Protein AF-A0A9X1IDV3-F1 (afdb_monomer_lite)

Foldseek 3Di:
DDDDPPVLLVVLLVLLLVVLVCVVVVHDPVPDDPVSNVVVVPDDPVSVVSSVVSNVVNNVVVVVVVVVVVVVVVVVVVVVPPPPPDD

pLDDT: mean 84.2, std 10.86, range [45.5, 94.94]

Sequence (87 aa):
MASLPEPEEALLRDLARAVARHRRAGGVLDDLPAGQRALLQAMNAPQREVFMAELAAAEAEAGRNGLRSMLGRWQARRAATAPEEGA

Secondary structure (DSSP, 8-state):
--PPPHHHHHHHHHHHHHHHHHHHTT--GGGS-HHHHHHHHH--HHHHHHHHHHHHHHHHHHHHHHHHHHHHHHHHHHHHTS-----

Organism: NCBI:txid2883479

Radius of gyration: 19.59 Å; chains: 1; bounding box: 53×23×54 Å

Structure (mmCIF, N/CA/C/O backbone):
data_AF-A0A9X1IDV3-F1
#
_entry.id   AF-A0A9X1IDV3-F1
#
loop_
_atom_site.group_PDB
_atom_site.id
_atom_site.type_symbol
_atom_site.label_atom_id
_atom_site.label_alt_id
_atom_site.label_comp_id
_atom_site.label_asym_id
_atom_site.label_entity_id
_atom_site.label_seq_id
_atom_site.pdbx_PDB_ins_code
_atom_site.Cartn_x
_atom_site.Cartn_y
_atom_site.Cartn_z
_atom_site.occupancy
_atom_site.B_iso_or_equiv
_atom_site.auth_seq_id
_atom_site.auth_comp_id
_atom_site.auth_asym_id
_atom_site.auth_atom_id
_atom_site.pdbx_PDB_model_num
ATOM 1 N N . MET A 1 1 ? 4.590 12.604 17.611 1.00 51.06 1 MET A N 1
ATOM 2 C CA . MET A 1 1 ? 3.749 11.679 16.824 1.00 51.06 1 MET A CA 1
ATOM 3 C C . MET A 1 1 ? 3.669 10.389 17.614 1.00 51.06 1 MET A C 1
ATOM 5 O O . MET A 1 1 ? 4.705 9.952 18.098 1.00 51.06 1 MET A O 1
ATOM 9 N N . ALA A 1 2 ? 2.471 9.862 17.863 1.00 55.50 2 ALA A N 1
ATOM 10 C CA . ALA A 1 2 ? 2.335 8.578 18.541 1.00 55.50 2 ALA A CA 1
ATOM 11 C C . ALA A 1 2 ? 2.810 7.488 17.572 1.00 55.50 2 ALA A C 1
ATOM 13 O O . ALA A 1 2 ? 2.203 7.313 16.518 1.00 55.50 2 ALA A O 1
ATOM 14 N N . SER A 1 3 ? 3.922 6.822 17.888 1.00 69.12 3 SER A N 1
ATOM 15 C CA . SER A 1 3 ? 4.341 5.6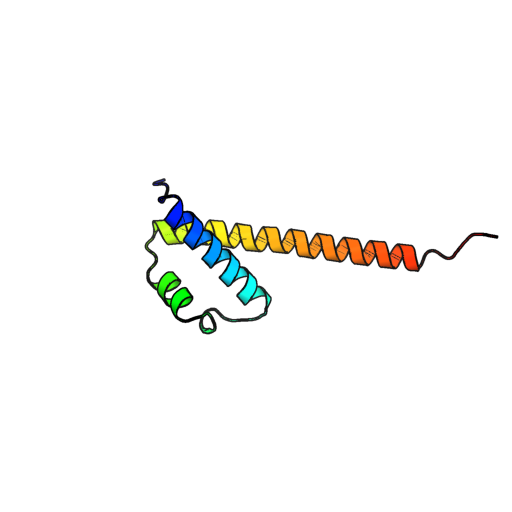34 17.144 1.00 69.12 3 SER A CA 1
ATOM 16 C C . SER A 1 3 ? 3.310 4.537 17.373 1.00 69.12 3 SER A C 1
ATOM 18 O O . SER A 1 3 ? 2.934 4.267 18.516 1.00 69.12 3 SER A O 1
ATOM 20 N N . LEU A 1 4 ? 2.836 3.936 16.284 1.00 79.62 4 LEU A N 1
ATOM 21 C CA . LEU A 1 4 ? 2.014 2.737 16.367 1.00 79.62 4 LEU A CA 1
ATOM 22 C C . LEU A 1 4 ? 2.847 1.589 16.961 1.00 79.62 4 LEU A C 1
ATOM 24 O O . LEU A 1 4 ? 4.076 1.594 16.848 1.00 79.62 4 LEU A O 1
ATOM 28 N N . PRO A 1 5 ? 2.205 0.600 17.596 1.00 85.06 5 PRO A N 1
ATOM 29 C CA . PRO A 1 5 ? 2.889 -0.625 17.971 1.00 85.06 5 PRO A CA 1
ATOM 30 C C . PRO A 1 5 ? 3.516 -1.295 16.735 1.00 85.06 5 PRO A C 1
ATOM 32 O O . PRO A 1 5 ? 2.876 -1.390 15.688 1.00 85.06 5 PRO A O 1
ATOM 35 N N . GLU A 1 6 ? 4.736 -1.827 16.869 1.00 84.56 6 GLU A N 1
ATOM 36 C CA . GLU A 1 6 ? 5.457 -2.523 15.785 1.00 84.56 6 GLU A CA 1
ATOM 37 C C . GLU A 1 6 ? 4.625 -3.545 14.980 1.00 84.56 6 GLU A C 1
ATOM 39 O O . GLU A 1 6 ? 4.714 -3.529 13.750 1.00 84.56 6 GLU A O 1
ATOM 44 N N . PRO A 1 7 ? 3.797 -4.424 15.591 1.00 86.88 7 PRO A N 1
ATOM 45 C CA . PRO A 1 7 ? 2.993 -5.372 14.814 1.00 86.88 7 PRO A CA 1
ATOM 46 C C . PRO A 1 7 ? 1.945 -4.689 13.926 1.00 86.88 7 PRO A C 1
ATOM 48 O O . PRO A 1 7 ? 1.610 -5.193 12.855 1.00 86.88 7 PRO A O 1
ATOM 51 N N . GLU A 1 8 ? 1.432 -3.541 14.358 1.00 87.12 8 GLU A N 1
ATOM 52 C CA . GLU A 1 8 ? 0.448 -2.766 13.610 1.00 87.12 8 GLU A CA 1
ATOM 53 C C . GLU A 1 8 ? 1.111 -2.042 12.436 1.00 87.12 8 GLU A C 1
ATOM 55 O O . GLU A 1 8 ? 0.615 -2.093 11.312 1.00 87.12 8 GLU A O 1
ATOM 60 N N . GLU A 1 9 ? 2.290 -1.460 12.661 1.00 88.25 9 GLU A N 1
ATOM 61 C CA . GLU A 1 9 ? 3.096 -0.851 11.602 1.00 88.25 9 GLU A CA 1
ATOM 62 C C . GLU A 1 9 ? 3.505 -1.876 1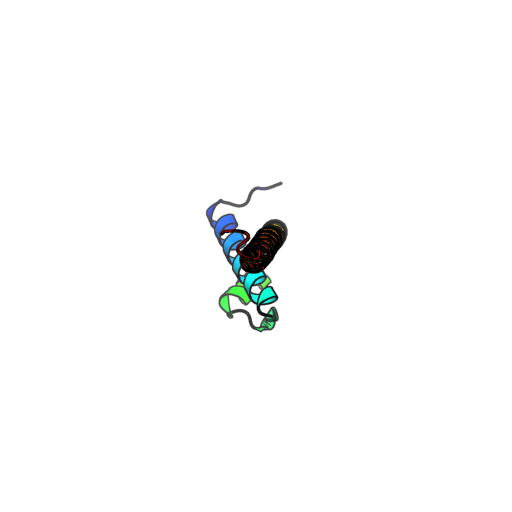0.531 1.00 88.25 9 GLU A C 1
ATOM 64 O O . GLU A 1 9 ? 3.386 -1.605 9.335 1.00 88.25 9 GLU A O 1
ATOM 69 N N . ALA A 1 10 ? 3.920 -3.082 10.937 1.00 90.69 10 ALA A N 1
ATOM 70 C CA . ALA A 1 10 ? 4.268 -4.157 10.009 1.00 90.69 10 ALA A CA 1
ATOM 71 C C . ALA A 1 10 ? 3.080 -4.554 9.114 1.00 90.69 10 ALA A C 1
ATOM 73 O O . ALA A 1 10 ? 3.240 -4.712 7.901 1.00 90.69 10 ALA A O 1
ATOM 74 N N . LEU A 1 11 ? 1.877 -4.642 9.690 1.00 91.25 11 LEU A N 1
ATOM 75 C CA . LEU A 1 11 ? 0.657 -4.947 8.943 1.00 91.25 11 LEU A CA 1
ATOM 76 C C . LEU A 1 11 ? 0.321 -3.843 7.930 1.00 91.25 11 LEU A C 1
ATOM 78 O O . LEU A 1 11 ? -0.018 -4.141 6.781 1.00 91.25 11 LEU A O 1
ATOM 82 N N . LEU A 1 12 ? 0.455 -2.572 8.3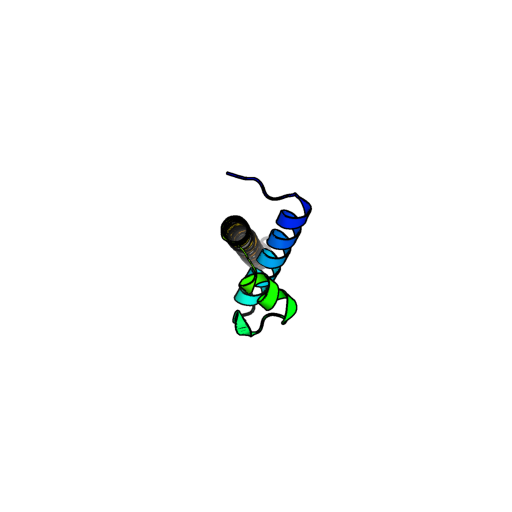19 1.00 92.94 12 LEU A N 1
ATOM 83 C CA . LEU A 1 12 ? 0.238 -1.434 7.421 1.00 92.94 12 LEU A CA 1
ATOM 84 C C . LEU A 1 12 ? 1.272 -1.382 6.293 1.00 92.94 12 LEU A C 1
ATOM 86 O O . LEU A 1 12 ? 0.910 -1.118 5.146 1.00 92.94 12 LEU A O 1
ATOM 90 N N . ARG A 1 13 ? 2.536 -1.696 6.588 1.00 92.75 13 ARG A N 1
ATOM 91 C CA . ARG A 1 13 ? 3.613 -1.806 5.597 1.00 92.75 13 ARG A CA 1
ATOM 92 C C . ARG A 1 13 ? 3.328 -2.895 4.565 1.00 92.75 13 ARG A C 1
ATOM 94 O O . ARG A 1 13 ? 3.483 -2.666 3.361 1.00 92.75 13 ARG A O 1
ATOM 101 N N . ASP A 1 14 ? 2.890 -4.070 5.003 1.00 92.69 14 ASP A N 1
ATOM 102 C CA . ASP A 1 14 ? 2.555 -5.169 4.095 1.00 92.69 14 ASP A CA 1
ATOM 103 C C . ASP A 1 14 ? 1.324 -4.854 3.240 1.00 92.69 14 ASP A C 1
ATOM 105 O O . ASP A 1 14 ? 1.325 -5.113 2.029 1.00 92.69 14 ASP A O 1
ATOM 109 N N . LEU A 1 15 ? 0.312 -4.214 3.832 1.00 93.62 15 LEU A N 1
ATOM 110 C CA . LEU A 1 15 ? -0.853 -3.718 3.105 1.00 93.62 15 LEU A CA 1
ATOM 111 C C . LEU A 1 15 ? -0.448 -2.678 2.051 1.00 93.62 15 LEU A C 1
ATOM 113 O O . LEU A 1 15 ? -0.832 -2.803 0.889 1.00 93.62 15 LEU A O 1
ATOM 117 N N . ALA A 1 16 ? 0.382 -1.699 2.409 1.00 94.06 16 ALA A N 1
ATOM 118 C CA . ALA A 1 16 ? 0.880 -0.673 1.495 1.00 94.06 16 ALA A CA 1
ATOM 119 C C . ALA A 1 16 ? 1.636 -1.279 0.302 1.00 94.06 16 ALA A C 1
ATOM 121 O O . ALA A 1 16 ? 1.399 -0.911 -0.851 1.00 94.06 16 ALA A O 1
ATOM 122 N N . ARG A 1 17 ? 2.482 -2.287 0.545 1.00 91.94 17 ARG A N 1
ATOM 123 C CA . ARG A 1 17 ? 3.176 -3.038 -0.514 1.00 91.94 17 ARG A CA 1
ATOM 124 C C . ARG A 1 17 ? 2.219 -3.829 -1.401 1.00 91.94 17 ARG A C 1
ATOM 126 O O . ARG A 1 17 ? 2.457 -3.944 -2.606 1.00 91.94 17 ARG A O 1
ATOM 133 N N . ALA A 1 18 ? 1.169 -4.424 -0.838 1.00 91.25 18 ALA A N 1
ATOM 134 C CA . ALA A 1 18 ? 0.142 -5.112 -1.617 1.00 91.25 18 ALA A CA 1
ATOM 135 C C . ALA A 1 18 ? -0.605 -4.130 -2.534 1.00 91.25 18 ALA A C 1
ATOM 137 O O . ALA A 1 18 ? -0.695 -4.379 -3.737 1.00 91.25 18 ALA A O 1
ATOM 138 N N . VAL A 1 19 ? -1.026 -2.979 -2.001 1.00 91.56 19 VAL A N 1
ATOM 139 C CA . VAL A 1 19 ? -1.715 -1.923 -2.757 1.00 91.56 19 VAL A CA 1
ATOM 140 C C . VAL A 1 19 ? -0.823 -1.347 -3.861 1.00 91.56 19 VAL A C 1
ATOM 142 O O . VAL A 1 19 ? -1.255 -1.266 -5.011 1.00 91.56 19 VAL A O 1
ATOM 145 N N . ALA A 1 20 ? 0.437 -1.019 -3.562 1.00 92.12 20 ALA A N 1
ATOM 146 C CA . ALA A 1 20 ? 1.388 -0.512 -4.555 1.00 92.12 20 ALA A CA 1
ATOM 147 C C . ALA A 1 20 ? 1.596 -1.500 -5.717 1.00 92.12 20 ALA A C 1
ATOM 149 O O . ALA A 1 20 ? 1.618 -1.107 -6.886 1.00 92.12 20 ALA A O 1
ATOM 150 N N . ARG A 1 21 ? 1.727 -2.800 -5.411 1.00 89.50 21 ARG A N 1
ATOM 151 C CA . ARG A 1 21 ? 1.840 -3.854 -6.432 1.00 89.50 21 ARG A CA 1
ATOM 152 C C . ARG A 1 21 ? 0.572 -3.970 -7.270 1.00 89.50 21 ARG A C 1
ATOM 154 O O . ARG A 1 21 ? 0.671 -4.073 -8.489 1.00 89.50 21 ARG A O 1
ATOM 161 N N . HIS A 1 22 ? -0.595 -3.922 -6.634 1.00 89.69 22 HIS A N 1
ATOM 162 C CA . HIS A 1 22 ? -1.878 -4.032 -7.319 1.00 89.69 22 HIS A CA 1
ATOM 163 C C . HIS A 1 22 ? -2.105 -2.873 -8.301 1.00 89.69 22 HIS A C 1
ATOM 165 O O . HIS A 1 22 ? -2.386 -3.110 -9.475 1.00 89.69 22 HIS A O 1
ATOM 171 N N . ARG A 1 23 ? -1.845 -1.628 -7.874 1.00 88.69 23 ARG A N 1
ATOM 172 C CA . ARG A 1 23 ? -1.923 -0.439 -8.744 1.00 88.69 23 ARG A CA 1
ATOM 173 C C . ARG A 1 23 ? -0.976 -0.530 -9.940 1.00 88.69 23 ARG A C 1
ATOM 175 O O . ARG A 1 23 ? -1.336 -0.151 -11.048 1.00 88.69 23 ARG A O 1
ATOM 182 N N . ARG A 1 24 ? 0.231 -1.067 -9.742 1.00 85.62 24 ARG A N 1
ATOM 183 C CA . ARG A 1 24 ? 1.203 -1.278 -10.831 1.00 85.62 24 ARG A CA 1
ATOM 184 C C . ARG A 1 24 ? 0.783 -2.336 -11.836 1.00 85.62 24 ARG A C 1
ATOM 186 O O . ARG A 1 24 ? 1.154 -2.228 -12.998 1.00 85.62 24 ARG A O 1
ATOM 193 N N . ALA A 1 25 ? 0.025 -3.334 -11.397 1.00 87.06 25 ALA A N 1
ATOM 194 C CA . ALA A 1 25 ? -0.589 -4.309 -12.288 1.00 87.06 25 ALA A CA 1
ATOM 195 C C . ALA A 1 25 ? -1.796 -3.731 -13.057 1.00 87.06 25 ALA A C 1
ATOM 197 O O . ALA A 1 25 ? -2.399 -4.448 -13.847 1.00 87.06 25 ALA A O 1
ATOM 198 N N . GLY A 1 26 ? -2.144 -2.455 -12.842 1.00 85.81 26 GLY A N 1
ATOM 199 C CA . GLY A 1 26 ? -3.301 -1.799 -13.454 1.00 85.81 26 GLY A CA 1
ATOM 200 C C . GLY A 1 26 ? -4.614 -2.028 -12.703 1.00 85.81 26 GLY A C 1
ATOM 201 O O . GLY A 1 26 ? -5.661 -1.636 -13.206 1.00 85.81 26 GLY A O 1
ATOM 202 N N . GLY A 1 27 ? -4.570 -2.651 -11.523 1.00 86.56 27 GLY A N 1
ATOM 203 C CA . GLY A 1 27 ? -5.753 -2.898 -10.705 1.00 86.56 27 GLY A CA 1
ATOM 204 C C . GLY A 1 27 ? -6.242 -1.645 -9.979 1.00 86.56 27 GLY A C 1
ATOM 205 O O . GLY A 1 27 ? -5.451 -0.763 -9.617 1.00 86.56 27 GLY A O 1
ATOM 206 N N . VAL A 1 28 ? -7.552 -1.573 -9.747 1.00 85.38 28 VAL A N 1
ATOM 207 C CA . VAL A 1 28 ? -8.186 -0.514 -8.950 1.00 85.38 28 VAL A CA 1
ATOM 208 C C . VAL A 1 28 ? -8.359 -0.957 -7.498 1.00 85.38 28 VAL A C 1
ATOM 210 O O . VAL A 1 28 ? -8.337 -2.140 -7.183 1.00 85.38 28 VAL A O 1
ATOM 213 N N . LEU A 1 29 ? -8.533 -0.011 -6.572 1.00 79.38 29 LEU A N 1
ATOM 214 C CA . LEU A 1 29 ? -8.675 -0.338 -5.144 1.00 79.38 29 LEU A CA 1
ATOM 215 C C . LEU A 1 29 ? -9.876 -1.256 -4.850 1.00 79.38 29 LEU A C 1
ATOM 217 O O . LEU A 1 29 ? -9.831 -2.030 -3.894 1.00 79.38 29 LEU A O 1
ATOM 221 N N . ASP A 1 30 ? -10.923 -1.192 -5.673 1.00 82.38 30 ASP A N 1
ATOM 222 C CA . ASP A 1 30 ? -12.115 -2.032 -5.537 1.00 82.38 30 ASP A CA 1
ATOM 223 C C . ASP A 1 30 ? -11.848 -3.518 -5.814 1.00 82.38 30 ASP A C 1
ATOM 225 O O . ASP A 1 30 ? -12.536 -4.367 -5.237 1.00 82.38 30 ASP A O 1
ATOM 229 N N . ASP A 1 31 ? -10.808 -3.825 -6.595 1.00 86.94 31 ASP A N 1
ATOM 230 C CA . ASP A 1 31 ? -10.389 -5.184 -6.962 1.00 86.94 31 ASP A CA 1
ATOM 231 C C . ASP A 1 31 ? -9.459 -5.825 -5.916 1.00 86.94 31 ASP A C 1
ATOM 233 O O . ASP A 1 31 ? -9.032 -6.977 -6.056 1.00 86.94 31 ASP A O 1
ATOM 237 N N . LEU A 1 32 ? -9.133 -5.102 -4.839 1.00 86.88 32 LEU A N 1
ATOM 238 C CA . LEU A 1 32 ? -8.361 -5.664 -3.738 1.00 86.88 32 LEU A CA 1
ATOM 239 C C . LEU A 1 32 ? -9.151 -6.771 -3.019 1.00 86.88 32 LEU A C 1
ATOM 241 O O . LEU A 1 32 ? -10.375 -6.676 -2.869 1.00 86.88 32 LEU A O 1
ATOM 245 N N . PRO A 1 33 ? -8.461 -7.790 -2.470 1.00 88.19 33 PRO A N 1
ATOM 246 C CA . PRO A 1 33 ? -9.092 -8.800 -1.631 1.00 88.19 33 PRO A CA 1
ATOM 247 C C . PRO A 1 33 ? -9.942 -8.166 -0.524 1.00 88.19 33 PRO A C 1
ATOM 249 O O . PRO A 1 33 ? -9.515 -7.209 0.125 1.00 88.19 33 PRO A O 1
ATOM 252 N N . ALA A 1 34 ? -11.126 -8.730 -0.263 1.00 87.31 34 ALA A N 1
ATOM 253 C CA . ALA A 1 34 ? -12.106 -8.146 0.656 1.00 87.31 34 ALA A CA 1
ATOM 254 C C . ALA A 1 34 ? -11.523 -7.798 2.041 1.00 87.31 34 ALA A C 1
ATOM 256 O O . ALA A 1 34 ? -11.825 -6.734 2.577 1.00 87.31 34 ALA A O 1
ATOM 257 N N . GLY A 1 35 ? -10.630 -8.639 2.579 1.00 86.75 35 GLY A N 1
ATOM 258 C CA . GLY A 1 35 ? -9.938 -8.372 3.845 1.00 86.75 35 GLY A CA 1
ATOM 259 C C . GLY A 1 35 ? -9.022 -7.142 3.805 1.00 86.75 35 GLY A C 1
ATOM 260 O O . GLY A 1 35 ? -8.987 -6.372 4.758 1.00 86.75 35 GLY A O 1
ATOM 261 N N . GLN A 1 36 ? -8.337 -6.896 2.686 1.00 88.06 36 GLN A N 1
ATOM 262 C CA . GLN A 1 36 ? -7.485 -5.713 2.510 1.00 88.06 36 GLN A CA 1
ATOM 263 C C . GLN A 1 36 ? -8.324 -4.439 2.378 1.00 88.06 36 GLN A C 1
ATOM 265 O O . GLN A 1 36 ? -7.989 -3.422 2.979 1.00 88.06 36 GLN A O 1
ATOM 270 N N . ARG A 1 37 ? -9.458 -4.497 1.668 1.00 89.81 37 ARG A N 1
ATOM 271 C CA . ARG A 1 37 ? -10.398 -3.364 1.595 1.00 89.81 37 ARG A CA 1
ATOM 272 C C . ARG A 1 37 ? -11.007 -3.033 2.954 1.00 89.81 37 ARG A C 1
ATOM 274 O O . ARG A 1 37 ? -11.094 -1.862 3.305 1.00 89.81 37 ARG A O 1
ATOM 281 N N . ALA A 1 38 ? -11.397 -4.050 3.724 1.00 89.69 38 ALA A N 1
ATOM 282 C CA . ALA A 1 38 ? -11.928 -3.855 5.070 1.00 89.69 38 ALA A CA 1
ATOM 283 C C . ALA A 1 38 ? -10.899 -3.169 5.982 1.00 89.69 38 ALA A C 1
ATOM 285 O O . ALA A 1 38 ? -11.245 -2.227 6.689 1.00 89.69 38 ALA A O 1
ATOM 286 N N . LEU A 1 39 ? -9.625 -3.570 5.900 1.00 88.81 39 LEU A N 1
ATOM 287 C CA . LEU A 1 39 ? -8.533 -2.905 6.617 1.00 88.81 39 LEU A CA 1
ATOM 288 C C . LEU A 1 39 ? -8.364 -1.443 6.183 1.00 88.81 39 LEU A C 1
ATOM 290 O O . LEU A 1 39 ? -8.277 -0.572 7.042 1.00 88.81 39 LEU A O 1
ATOM 294 N N . LEU A 1 40 ? -8.390 -1.154 4.876 1.00 89.38 40 LEU A N 1
ATOM 295 C CA . LEU A 1 40 ? -8.326 0.222 4.364 1.00 89.38 40 LEU A CA 1
ATOM 296 C C . LEU A 1 40 ? -9.461 1.103 4.910 1.00 89.38 40 LEU A C 1
ATOM 298 O O . LEU A 1 40 ? -9.232 2.256 5.276 1.00 89.38 40 LEU A O 1
ATOM 302 N N . GLN A 1 41 ? -10.677 0.557 4.983 1.00 89.19 41 GLN A N 1
ATOM 303 C CA . GLN A 1 41 ? -11.856 1.270 5.479 1.00 89.19 41 GLN A CA 1
ATOM 304 C C . GLN A 1 41 ? -11.838 1.460 7.002 1.00 89.19 41 GLN A C 1
ATOM 306 O O . GLN A 1 41 ? -12.278 2.501 7.490 1.00 89.19 41 GLN A O 1
ATOM 311 N N . ALA A 1 42 ? -11.307 0.487 7.745 1.00 91.88 42 ALA A N 1
ATOM 312 C CA . ALA A 1 42 ? -11.264 0.500 9.205 1.00 91.88 42 ALA A CA 1
ATOM 313 C C . ALA A 1 42 ? -10.156 1.393 9.794 1.00 91.88 42 ALA A C 1
ATOM 315 O O . ALA A 1 42 ? -10.163 1.641 10.999 1.00 91.88 42 ALA A O 1
ATOM 316 N N . MET A 1 43 ? -9.214 1.885 8.979 1.00 92.19 43 MET A N 1
ATOM 317 C CA . MET A 1 43 ? -8.088 2.671 9.483 1.00 92.19 43 MET A CA 1
ATOM 318 C C . MET A 1 43 ? -8.512 3.997 10.124 1.00 92.19 43 MET A C 1
ATOM 320 O O . MET A 1 43 ? -9.205 4.818 9.508 1.00 92.19 43 MET A O 1
ATOM 324 N N . ASN A 1 44 ? -7.987 4.239 11.323 1.00 91.75 44 ASN A N 1
ATOM 325 C CA . ASN A 1 44 ? -8.021 5.511 12.031 1.00 91.75 44 ASN A CA 1
ATOM 326 C C . ASN A 1 44 ? -6.978 6.503 11.470 1.00 91.75 44 ASN A C 1
ATOM 328 O O . ASN A 1 44 ? -6.161 6.162 10.616 1.00 91.75 44 ASN A O 1
ATOM 332 N N . ALA A 1 45 ? -7.019 7.760 11.921 1.00 89.12 45 ALA A N 1
ATOM 333 C CA . ALA A 1 45 ? -6.159 8.814 11.376 1.00 89.12 45 ALA A CA 1
ATOM 334 C C . ALA A 1 45 ? -4.643 8.520 11.513 1.00 89.12 45 ALA A C 1
ATOM 336 O O . ALA A 1 45 ? -3.960 8.585 10.491 1.00 89.12 45 ALA A O 1
ATOM 337 N N . PRO A 1 46 ? -4.113 8.108 12.685 1.00 89.19 46 PRO A N 1
ATOM 338 C CA . PRO A 1 46 ? -2.707 7.704 12.811 1.00 89.19 46 PRO A CA 1
ATOM 339 C C . PRO A 1 46 ? -2.300 6.551 11.882 1.00 89.19 46 PRO A C 1
ATOM 341 O O . PRO A 1 46 ? -1.258 6.614 11.233 1.00 89.19 46 PRO A O 1
ATOM 344 N N . GLN A 1 47 ? -3.138 5.516 11.766 1.00 91.56 47 GLN A N 1
ATOM 345 C CA . GLN A 1 47 ? -2.898 4.393 10.855 1.00 91.56 47 GLN A CA 1
ATOM 346 C C . GLN A 1 47 ? -2.846 4.848 9.395 1.00 91.56 47 GLN A C 1
ATOM 348 O O . GLN A 1 47 ? -1.992 4.387 8.642 1.00 91.56 47 GLN A O 1
ATOM 353 N N . ARG A 1 48 ? -3.715 5.784 8.990 1.00 92.00 48 ARG A N 1
ATOM 354 C CA . ARG A 1 48 ? -3.706 6.336 7.627 1.00 92.00 48 ARG A CA 1
ATOM 355 C C . ARG A 1 48 ? -2.420 7.092 7.321 1.00 92.00 48 ARG A C 1
ATOM 357 O O . ARG A 1 48 ? -1.900 6.939 6.221 1.00 92.00 48 ARG A O 1
ATOM 364 N N . GLU A 1 49 ? -1.902 7.883 8.259 1.00 91.50 49 GLU A N 1
ATOM 365 C CA . GLU A 1 49 ? -0.636 8.602 8.064 1.00 91.50 49 GLU A CA 1
ATOM 366 C C . GLU A 1 49 ? 0.528 7.631 7.839 1.00 91.50 49 GLU A C 1
ATOM 368 O O . GLU A 1 49 ? 1.265 7.766 6.859 1.00 91.50 49 GLU A O 1
ATOM 373 N N . VAL A 1 50 ? 0.640 6.606 8.689 1.00 91.81 50 VAL A N 1
ATOM 374 C CA . VAL A 1 50 ? 1.672 5.565 8.565 1.00 91.81 50 VAL A CA 1
ATOM 375 C C . VAL A 1 50 ? 1.507 4.781 7.264 1.00 91.81 50 VAL A C 1
ATOM 377 O O . VAL A 1 50 ? 2.467 4.612 6.515 1.00 91.81 50 VAL A O 1
ATOM 380 N N . PHE A 1 51 ? 0.284 4.363 6.936 1.00 94.19 51 PHE A N 1
ATOM 381 C CA . PHE A 1 51 ? -0.009 3.660 5.690 1.00 94.19 51 PHE A CA 1
ATOM 382 C C . PHE A 1 51 ? 0.384 4.476 4.453 1.00 94.19 51 PHE A C 1
ATOM 384 O O . PHE A 1 51 ? 0.993 3.933 3.534 1.00 94.19 51 PHE A O 1
ATOM 391 N N . MET A 1 52 ? 0.069 5.774 4.416 1.00 93.50 52 MET A N 1
ATOM 392 C CA . MET A 1 52 ? 0.421 6.637 3.285 1.00 93.50 52 MET A CA 1
ATOM 393 C C . MET A 1 52 ? 1.937 6.816 3.148 1.00 93.50 52 MET A C 1
ATOM 395 O O . MET A 1 52 ? 2.450 6.807 2.027 1.00 93.50 52 MET A O 1
ATOM 399 N N . ALA A 1 53 ? 2.661 6.929 4.265 1.00 93.44 53 ALA A N 1
ATOM 400 C CA . ALA A 1 53 ? 4.121 6.984 4.258 1.00 93.44 53 ALA A CA 1
ATOM 401 C C . ALA A 1 53 ? 4.737 5.682 3.710 1.00 93.44 53 ALA A C 1
ATOM 403 O O . ALA A 1 53 ? 5.596 5.721 2.825 1.00 93.44 53 ALA A O 1
ATOM 404 N N . GLU A 1 54 ? 4.250 4.529 4.170 1.00 94.94 54 GLU A N 1
ATOM 405 C CA . GLU A 1 54 ? 4.685 3.210 3.693 1.00 94.94 54 GLU A CA 1
ATOM 406 C C . GLU A 1 54 ? 4.313 2.975 2.220 1.00 94.94 54 GLU A C 1
ATOM 408 O O . GLU A 1 54 ? 5.089 2.388 1.462 1.00 94.94 54 GLU A O 1
ATOM 413 N N . LEU A 1 55 ? 3.158 3.478 1.773 1.00 93.81 55 LEU A N 1
ATOM 414 C CA . LEU A 1 55 ? 2.728 3.398 0.377 1.00 93.81 55 LEU A CA 1
ATOM 415 C C . LEU A 1 55 ? 3.658 4.204 -0.532 1.00 93.81 55 LEU A C 1
ATOM 417 O O . LEU A 1 55 ? 4.133 3.677 -1.540 1.00 93.81 55 LEU A O 1
ATOM 421 N N . ALA A 1 56 ? 3.975 5.444 -0.153 1.00 91.44 56 ALA A N 1
ATOM 422 C CA . ALA A 1 56 ? 4.927 6.275 -0.883 1.00 91.44 56 ALA A CA 1
ATOM 423 C C . ALA A 1 56 ? 6.317 5.618 -0.947 1.00 91.44 56 ALA A C 1
ATOM 425 O O . ALA A 1 56 ? 6.944 5.584 -2.010 1.00 91.44 56 ALA A O 1
ATOM 426 N N . ALA A 1 57 ? 6.781 5.031 0.161 1.00 91.38 57 ALA A N 1
ATOM 427 C CA . ALA A 1 57 ? 8.044 4.301 0.205 1.00 91.38 57 ALA A CA 1
ATOM 428 C C . ALA A 1 57 ? 8.038 3.076 -0.727 1.00 91.38 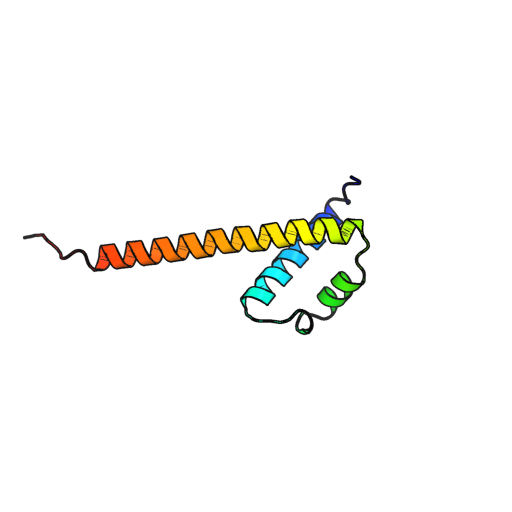57 ALA A C 1
ATOM 430 O O . ALA A 1 57 ? 8.991 2.866 -1.484 1.00 91.38 57 ALA A O 1
ATOM 431 N N . ALA A 1 58 ? 6.956 2.292 -0.724 1.00 91.94 58 ALA A N 1
ATOM 432 C CA . ALA A 1 58 ? 6.799 1.128 -1.592 1.00 91.94 58 ALA A CA 1
ATOM 433 C C . ALA A 1 58 ? 6.778 1.512 -3.082 1.00 91.94 58 ALA A C 1
ATOM 435 O O . ALA A 1 58 ? 7.417 0.849 -3.905 1.00 91.94 58 ALA A O 1
ATOM 436 N N . GLU A 1 59 ? 6.088 2.595 -3.444 1.00 88.94 59 GLU A N 1
ATOM 437 C CA . GLU A 1 59 ? 6.053 3.099 -4.819 1.00 88.94 59 GLU A CA 1
ATOM 438 C C . GLU A 1 59 ? 7.428 3.601 -5.282 1.00 88.94 59 GLU A C 1
ATOM 440 O O . GLU A 1 59 ? 7.856 3.265 -6.395 1.00 88.94 59 GLU A O 1
ATOM 445 N N . ALA A 1 60 ? 8.146 4.331 -4.423 1.00 89.94 60 ALA A N 1
ATOM 446 C CA . ALA A 1 60 ? 9.493 4.823 -4.699 1.00 89.94 60 ALA A CA 1
ATOM 447 C C . ALA A 1 60 ? 10.496 3.675 -4.884 1.00 89.94 60 ALA A C 1
ATOM 449 O O . ALA A 1 60 ? 11.227 3.641 -5.878 1.00 89.94 60 ALA A O 1
ATOM 450 N N . GLU A 1 61 ? 10.501 2.694 -3.977 1.00 88.50 61 GLU A N 1
ATOM 451 C CA . GLU A 1 61 ? 11.374 1.518 -4.056 1.00 88.50 61 GLU A CA 1
ATOM 452 C C . GLU A 1 61 ? 11.151 0.748 -5.353 1.00 88.50 61 GLU A C 1
ATOM 454 O O . GLU A 1 61 ? 12.078 0.428 -6.102 1.00 88.50 61 GLU A O 1
ATOM 459 N N . ALA A 1 62 ? 9.889 0.508 -5.674 1.00 83.19 62 ALA A N 1
ATOM 460 C CA . ALA A 1 62 ? 9.549 -0.221 -6.868 1.00 83.19 62 ALA A CA 1
ATOM 461 C C . ALA A 1 62 ? 9.880 0.606 -8.139 1.00 83.19 62 ALA A C 1
ATOM 463 O O . ALA A 1 62 ? 10.106 0.036 -9.210 1.00 83.19 62 ALA A O 1
ATOM 464 N N . GLY A 1 63 ? 9.923 1.944 -8.061 1.00 80.38 63 GLY A N 1
ATOM 465 C CA . GLY A 1 63 ? 10.370 2.835 -9.140 1.00 80.38 63 GLY A CA 1
ATOM 466 C C . GLY A 1 63 ? 11.877 2.735 -9.374 1.00 80.38 63 GLY A C 1
ATOM 467 O O . GLY A 1 63 ? 12.316 2.548 -10.510 1.00 80.38 63 GLY A O 1
ATOM 468 N N . ARG A 1 64 ? 12.662 2.739 -8.288 1.00 83.94 64 ARG A N 1
ATOM 469 C CA . ARG A 1 64 ? 14.115 2.504 -8.327 1.00 83.94 64 ARG A CA 1
ATOM 470 C C . ARG A 1 64 ? 14.456 1.157 -8.960 1.00 83.94 64 ARG A C 1
ATOM 472 O O . ARG A 1 64 ? 15.346 1.087 -9.806 1.00 83.94 64 ARG A O 1
ATOM 479 N N . ASN A 1 65 ? 13.724 0.103 -8.603 1.00 81.75 65 ASN A N 1
ATOM 480 C CA . ASN A 1 65 ? 13.938 -1.227 -9.172 1.00 81.75 65 ASN A CA 1
ATOM 481 C C . ASN A 1 65 ? 13.590 -1.286 -10.665 1.00 81.75 65 ASN A C 1
ATOM 483 O O . ASN A 1 65 ? 14.373 -1.826 -11.445 1.00 81.75 65 ASN A O 1
ATOM 487 N N . GLY A 1 66 ? 12.490 -0.654 -11.089 1.00 78.50 66 GLY A N 1
ATOM 488 C CA . GLY A 1 66 ? 12.144 -0.540 -12.510 1.00 78.50 66 GLY A CA 1
ATOM 489 C C . GLY A 1 66 ? 13.224 0.178 -13.325 1.00 78.50 66 GLY A C 1
ATOM 490 O O . GLY A 1 66 ? 13.636 -0.317 -14.378 1.00 78.50 66 GLY A O 1
ATOM 491 N N . LEU A 1 67 ? 13.741 1.295 -12.801 1.00 81.00 67 LEU A N 1
ATOM 492 C CA . LEU A 1 67 ? 14.836 2.046 -13.416 1.00 81.00 67 LEU A CA 1
ATOM 493 C C . LEU A 1 67 ? 16.111 1.200 -13.521 1.00 81.00 67 LEU A C 1
ATOM 495 O O . LEU A 1 67 ? 16.709 1.121 -14.592 1.00 81.00 67 LEU A O 1
ATOM 499 N N . ARG A 1 68 ? 16.499 0.510 -12.441 1.00 86.06 68 ARG A N 1
ATOM 500 C CA . ARG A 1 68 ? 17.672 -0.378 -12.426 1.00 86.06 68 ARG A CA 1
ATOM 501 C C . ARG A 1 68 ? 17.552 -1.489 -13.470 1.00 86.06 68 ARG A C 1
ATOM 503 O O . ARG A 1 68 ? 18.499 -1.727 -14.215 1.00 86.06 68 ARG A O 1
ATOM 510 N N . SER A 1 69 ? 16.390 -2.134 -13.578 1.00 83.56 69 SER A N 1
ATOM 511 C CA . SER A 1 69 ? 16.155 -3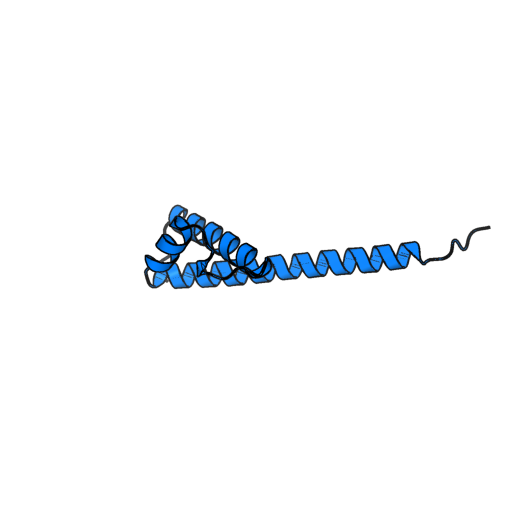.163 -14.597 1.00 83.56 69 SER A CA 1
ATOM 512 C C . SER A 1 69 ? 16.205 -2.601 -16.019 1.00 83.56 69 SER A C 1
ATOM 514 O O . SER A 1 69 ? 16.709 -3.266 -16.922 1.00 83.56 69 SER A O 1
ATOM 516 N N . MET A 1 70 ? 15.699 -1.384 -16.241 1.00 84.62 70 MET A N 1
ATOM 517 C CA . MET A 1 70 ? 15.758 -0.729 -17.550 1.00 84.62 70 MET A CA 1
ATOM 518 C C . MET A 1 70 ? 17.196 -0.390 -17.949 1.00 84.62 70 MET A C 1
ATOM 520 O O . MET A 1 70 ? 17.588 -0.678 -19.079 1.00 84.62 70 MET A O 1
ATOM 524 N N . LEU A 1 71 ? 17.992 0.141 -17.016 1.00 87.12 71 LEU A N 1
ATOM 525 C CA . LEU A 1 71 ? 19.415 0.411 -17.227 1.00 87.12 71 LEU A CA 1
ATOM 526 C C . LEU A 1 71 ? 20.196 -0.873 -17.517 1.00 87.12 71 LEU A C 1
ATOM 528 O O . LEU A 1 71 ? 20.972 -0.899 -18.467 1.00 87.12 71 LEU A O 1
ATOM 532 N N . GLY A 1 72 ? 19.935 -1.953 -16.775 1.00 87.94 72 GLY A N 1
ATOM 533 C CA . GLY A 1 72 ? 20.547 -3.259 -17.031 1.00 87.94 72 GLY A CA 1
ATOM 534 C C . GLY A 1 72 ? 20.219 -3.800 -18.427 1.00 87.94 72 GLY A C 1
ATOM 535 O O . GLY A 1 72 ? 21.117 -4.230 -19.145 1.00 87.94 72 GLY A O 1
ATOM 536 N N . ARG A 1 73 ? 18.955 -3.707 -18.871 1.00 85.56 73 ARG A N 1
ATOM 537 C CA . ARG A 1 73 ? 18.564 -4.098 -20.240 1.00 85.56 73 ARG A CA 1
ATOM 538 C C . ARG A 1 73 ? 19.215 -3.223 -21.306 1.00 85.56 73 ARG A C 1
ATOM 540 O O . ARG A 1 73 ? 19.623 -3.736 -22.342 1.00 85.56 73 ARG A O 1
ATOM 547 N N . TRP A 1 74 ? 19.303 -1.916 -21.069 1.00 81.88 74 TRP A N 1
ATOM 548 C CA . TRP A 1 74 ? 19.964 -0.996 -21.990 1.00 81.88 74 TRP A CA 1
ATOM 549 C C . TRP A 1 74 ? 21.463 -1.302 -22.108 1.00 81.88 74 TRP A C 1
ATOM 551 O O . TRP A 1 74 ? 21.972 -1.396 -23.222 1.00 81.88 74 TRP A O 1
ATOM 561 N N . GLN A 1 75 ? 22.149 -1.550 -20.987 1.00 84.12 75 GLN A N 1
ATOM 562 C CA . GLN A 1 75 ? 23.555 -1.967 -20.975 1.00 84.12 75 GLN A CA 1
ATOM 563 C C . GLN A 1 75 ? 23.760 -3.315 -21.676 1.00 84.12 75 GLN A C 1
ATOM 565 O O . GLN A 1 75 ? 24.636 -3.418 -22.529 1.00 84.12 75 GLN A O 1
ATOM 570 N N . ALA A 1 76 ? 22.922 -4.316 -21.388 1.00 84.62 76 ALA A N 1
ATOM 571 C CA . ALA A 1 76 ? 22.983 -5.625 -22.039 1.00 84.62 76 ALA A CA 1
ATOM 572 C C . ALA A 1 76 ? 22.764 -5.522 -23.556 1.00 84.62 76 ALA A C 1
ATOM 574 O O . ALA A 1 76 ? 23.487 -6.140 -24.334 1.00 84.62 76 ALA A O 1
ATOM 575 N N . ARG A 1 77 ? 21.817 -4.679 -23.993 1.00 79.81 77 ARG A N 1
ATOM 576 C CA . ARG A 1 77 ? 21.596 -4.399 -25.416 1.00 79.81 77 ARG A CA 1
ATOM 577 C C . ARG A 1 77 ? 22.809 -3.730 -26.053 1.00 79.81 77 ARG A C 1
ATOM 579 O O . ARG A 1 77 ? 23.153 -4.082 -27.171 1.00 79.81 77 ARG A O 1
ATOM 586 N N . ARG A 1 78 ? 23.461 -2.799 -25.350 1.00 80.06 78 ARG A N 1
ATOM 587 C CA . ARG A 1 78 ? 24.658 -2.113 -25.851 1.00 80.06 78 ARG A CA 1
ATOM 588 C C . ARG A 1 78 ? 25.852 -3.061 -25.984 1.00 80.06 78 ARG A C 1
ATOM 590 O O . ARG A 1 78 ? 26.561 -2.983 -26.980 1.00 80.06 78 ARG A O 1
ATOM 597 N N . ALA A 1 79 ? 26.031 -3.970 -25.024 1.00 75.06 79 ALA A N 1
ATOM 598 C CA . ALA A 1 79 ? 27.059 -5.010 -25.064 1.00 75.06 79 ALA A CA 1
ATOM 599 C C . ALA A 1 79 ? 26.820 -6.020 -26.200 1.00 75.06 79 ALA A C 1
ATOM 601 O O . ALA A 1 79 ? 27.761 -6.391 -26.884 1.00 75.06 79 ALA A O 1
ATOM 602 N N . ALA A 1 80 ? 25.565 -6.399 -26.461 1.00 72.50 80 ALA A N 1
ATOM 603 C CA . ALA A 1 80 ? 25.206 -7.287 -27.571 1.00 72.50 80 ALA A CA 1
ATOM 604 C C . ALA A 1 80 ? 25.347 -6.642 -28.966 1.00 72.50 80 ALA A C 1
ATOM 606 O O . ALA A 1 80 ? 25.345 -7.346 -29.970 1.00 72.50 80 ALA A O 1
ATOM 607 N N . THR A 1 81 ? 25.433 -5.309 -29.042 1.00 64.12 81 THR A N 1
ATOM 608 C CA . THR A 1 81 ? 25.658 -4.556 -30.290 1.00 64.12 81 THR A CA 1
ATOM 609 C C . THR A 1 81 ? 27.094 -4.070 -30.459 1.00 64.12 81 THR A C 1
ATOM 611 O O . THR A 1 81 ? 27.375 -3.401 -31.450 1.00 64.12 81 THR A O 1
ATOM 614 N N . ALA A 1 82 ? 27.988 -4.347 -29.505 1.00 57.75 82 ALA A N 1
ATOM 615 C CA . ALA A 1 82 ? 29.410 -4.166 -29.745 1.00 57.75 82 ALA A CA 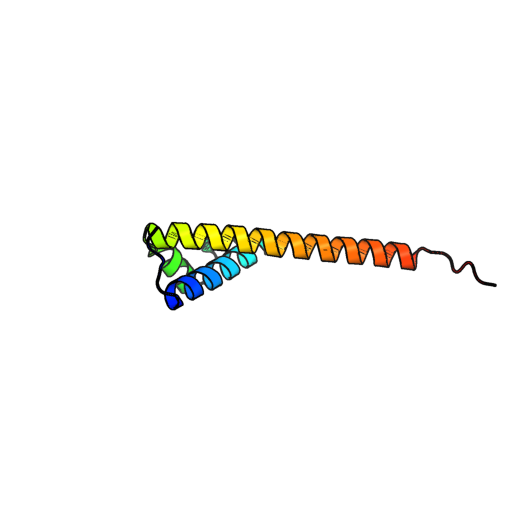1
ATOM 616 C C . ALA A 1 82 ? 29.806 -5.218 -30.795 1.00 57.75 82 ALA A C 1
ATOM 618 O O . ALA A 1 82 ? 29.667 -6.408 -30.504 1.00 57.75 82 ALA A O 1
ATOM 619 N N . PRO A 1 83 ? 30.198 -4.825 -32.022 1.00 53.19 83 PRO A N 1
ATOM 620 C CA . PRO A 1 83 ? 30.759 -5.788 -32.952 1.00 53.19 83 PRO A CA 1
ATOM 621 C C . PRO A 1 83 ? 31.956 -6.436 -32.260 1.00 53.19 83 PRO A C 1
ATOM 623 O O . PRO A 1 83 ? 32.684 -5.767 -31.522 1.00 53.19 83 PRO A O 1
ATOM 626 N N . GLU A 1 84 ? 32.132 -7.737 -32.466 1.00 59.97 84 GLU A N 1
ATOM 627 C CA . GLU A 1 84 ? 33.388 -8.411 -32.170 1.00 59.97 84 GLU A CA 1
ATOM 628 C C . GLU A 1 84 ? 34.481 -7.747 -33.023 1.00 59.97 84 GLU A C 1
ATOM 630 O O . GLU A 1 84 ? 34.801 -8.194 -34.120 1.00 59.97 84 GLU A O 1
ATOM 635 N N . GLU A 1 85 ? 35.028 -6.623 -32.560 1.00 56.34 85 GLU A N 1
ATOM 636 C CA . GLU A 1 85 ? 36.330 -6.148 -33.005 1.00 56.34 85 GLU A CA 1
ATOM 637 C C . GLU A 1 85 ? 37.363 -7.075 -32.365 1.00 56.34 85 GLU A C 1
ATOM 639 O O . GLU A 1 85 ? 37.908 -6.815 -31.293 1.00 56.34 85 GLU A O 1
ATOM 644 N N . GLY A 1 86 ? 37.562 -8.221 -33.013 1.00 60.53 86 GLY A N 1
ATOM 645 C CA . GLY A 1 86 ? 38.573 -9.197 -32.653 1.00 60.53 86 GLY A CA 1
ATOM 646 C C . GLY A 1 86 ? 38.772 -10.231 -33.752 1.00 60.53 86 GLY A C 1
ATOM 647 O O . GLY A 1 86 ? 38.108 -11.262 -33.727 1.00 60.53 86 GLY A O 1
ATOM 648 N N . ALA A 1 87 ? 39.689 -9.950 -34.683 1.00 45.50 87 ALA A N 1
ATOM 649 C CA . ALA A 1 87 ? 40.714 -10.872 -35.202 1.00 45.50 87 ALA A CA 1
ATOM 650 C C . ALA A 1 87 ? 41.544 -10.182 -36.294 1.00 45.50 87 ALA A C 1
ATOM 652 O O . ALA A 1 87 ? 40.967 -9.839 -37.350 1.00 45.50 87 ALA A O 1
#